Protein AF-A0A2D6Q8D4-F1 (afdb_monomer_lite)

pLDDT: mean 74.56, std 14.46, range [38.97, 95.12]

Radius of gyration: 30.78 Å; chains: 1; bounding box: 85×36×73 Å

Secondary structure (DSSP, 8-state):
----HHHHHHHHHHHHHHHHHHHH--HHHHHHHHHHHHHHHHHHHHT---------HHHHHHHHHHHHHT-HHHHHHHHHHHHHHHHHHHHHHHHS--SS-SS-TTTHHHHHHHHHHHHHHHHHHHHHHHHHHHHHHHHHHHHHHHHHHHHHHHHHHHHHHHHHHHHH--

Foldseek 3Di:
DDPDPVPVVVVVVVVVLVCVLPPDDDPVSVVVSVVVVVVVVVVVVVVDPPPVPPQDPVNVVLVVCCVQCPDPVNVVVVVVVVVVVVCCQVVCVVPPDDDDRPQPPVRPVVVVVVVVVVVVVVVSVVVVVVVVVVVVVVVVVVVVVVVVVVVVVVVVVVVVVVVVVVVVVD

Sequence (170 aa):
MKKRGFSKTSKYLQKLSKKIVNTHLDEGGKKVGKATEEIFTTLSRNINPKKKNRTTIGQSTADWLTRWAGSWIFIIGFLIFLVLWMILNTYYWANYLAEEPFDPFPFILLNLVLSCLAAIQAPIILMSQNRSTHRDRIRAEYDYKVNRRAEKEIREIKKQLDRIEKRFIK

Structure (mmCIF, N/CA/C/O backbone):
data_AF-A0A2D6Q8D4-F1
#
_entry.id   AF-A0A2D6Q8D4-F1
#
loop_
_atom_site.group_PDB
_atom_site.id
_atom_site.type_symbol
_atom_site.label_atom_id
_atom_site.label_alt_id
_atom_site.label_comp_id
_atom_site.label_asym_id
_atom_site.label_entity_id
_atom_site.label_seq_id
_atom_site.pdbx_PDB_ins_code
_atom_site.Cartn_x
_atom_site.Cartn_y
_atom_sit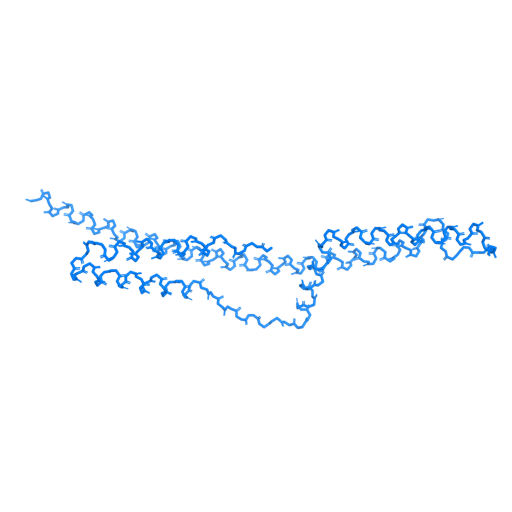e.Cartn_z
_atom_site.occupancy
_atom_site.B_iso_or_equiv
_atom_site.auth_seq_id
_atom_site.auth_comp_id
_atom_site.auth_asym_id
_atom_site.auth_atom_id
_atom_site.pdbx_PDB_model_num
ATOM 1 N N . MET A 1 1 ? -6.593 6.348 -3.118 1.00 39.34 1 MET A N 1
ATOM 2 C CA . MET A 1 1 ? -7.157 7.605 -2.557 1.00 39.34 1 MET A CA 1
ATOM 3 C C . MET A 1 1 ? -8.683 7.585 -2.662 1.00 39.34 1 MET A C 1
ATOM 5 O O . MET A 1 1 ? -9.198 7.818 -3.741 1.00 39.34 1 MET A O 1
ATOM 9 N N . LYS A 1 2 ? -9.434 7.293 -1.588 1.00 38.97 2 LYS A N 1
ATOM 10 C CA . LYS A 1 2 ? -10.913 7.390 -1.605 1.00 38.97 2 LYS A CA 1
ATOM 11 C C . LYS A 1 2 ? -11.447 7.733 -0.202 1.00 38.97 2 LYS A C 1
ATOM 13 O O . LYS A 1 2 ? -11.898 6.873 0.536 1.00 38.97 2 LYS A O 1
ATOM 18 N N . LYS A 1 3 ? -11.337 9.009 0.194 1.00 43.94 3 LYS A N 1
ATOM 19 C CA . LYS A 1 3 ? -11.910 9.579 1.440 1.00 43.94 3 LYS A CA 1
ATOM 20 C C . LYS A 1 3 ? -12.926 10.696 1.133 1.00 43.94 3 LYS A C 1
ATOM 22 O O . LYS A 1 3 ? -12.876 11.761 1.733 1.00 43.94 3 LYS A O 1
ATOM 27 N N . ARG A 1 4 ? -13.812 10.505 0.147 1.00 46.41 4 ARG A N 1
ATOM 28 C CA . ARG A 1 4 ? -14.802 11.536 -0.246 1.00 46.41 4 ARG A CA 1
ATOM 29 C C . ARG A 1 4 ? -16.271 11.168 0.029 1.00 46.41 4 ARG A C 1
ATOM 31 O O . ARG A 1 4 ? -17.114 12.050 -0.055 1.00 46.41 4 ARG A O 1
ATOM 38 N N . GLY A 1 5 ? -16.577 9.926 0.423 1.00 42.34 5 GLY A N 1
ATOM 39 C CA . GLY A 1 5 ? -17.961 9.456 0.622 1.00 42.34 5 GLY A CA 1
ATOM 40 C C . GLY A 1 5 ? -18.636 9.962 1.903 1.00 42.34 5 GLY A C 1
ATOM 41 O O . GLY A 1 5 ? -19.715 10.533 1.842 1.00 42.34 5 GLY A O 1
ATOM 42 N N . PHE A 1 6 ? -17.972 9.855 3.059 1.00 43.75 6 PHE A N 1
ATOM 43 C CA . PHE A 1 6 ? -18.580 10.211 4.354 1.00 43.75 6 PHE A CA 1
ATOM 44 C C . PHE A 1 6 ? -18.752 11.724 4.595 1.00 43.75 6 PHE A C 1
ATOM 46 O O . PHE A 1 6 ? -19.545 12.124 5.441 1.00 43.75 6 PHE A O 1
ATOM 53 N N . SER A 1 7 ? -18.051 12.586 3.846 1.00 55.81 7 SER A N 1
ATOM 54 C CA . SER A 1 7 ? -18.110 14.045 4.045 1.00 55.81 7 SER A CA 1
ATOM 55 C C . SER A 1 7 ? -19.430 14.661 3.572 1.00 55.81 7 SER A C 1
ATOM 57 O O . SER A 1 7 ? -19.972 15.537 4.244 1.00 55.81 7 SER A O 1
ATOM 59 N N . LYS A 1 8 ? -19.970 14.206 2.431 1.00 55.31 8 LYS A N 1
ATOM 60 C CA . LYS A 1 8 ? -21.237 14.733 1.900 1.00 55.31 8 LYS A CA 1
ATOM 61 C C . LYS A 1 8 ? -22.429 14.242 2.718 1.00 55.31 8 LYS A C 1
ATOM 63 O O . LYS A 1 8 ? -23.270 15.056 3.086 1.00 55.31 8 LYS A O 1
ATOM 68 N N . THR A 1 9 ? -22.455 12.956 3.067 1.00 57.97 9 THR A N 1
ATOM 69 C CA . THR A 1 9 ? -23.529 12.361 3.876 1.00 57.97 9 THR A CA 1
ATOM 70 C C . THR A 1 9 ? -23.568 12.965 5.278 1.00 57.97 9 THR A C 1
ATOM 72 O O . THR A 1 9 ? -24.635 13.351 5.735 1.00 57.97 9 THR A O 1
ATOM 75 N N . SER A 1 10 ? -22.409 13.172 5.920 1.00 57.84 10 SER A N 1
ATOM 76 C CA . SER A 1 10 ? -22.310 13.866 7.215 1.00 57.84 10 SER A CA 1
ATOM 77 C C . SER A 1 10 ? -22.896 15.284 7.169 1.00 57.84 10 SER A C 1
ATOM 79 O O . SER A 1 10 ? -23.682 15.657 8.036 1.00 57.84 10 SER A O 1
ATOM 81 N N . LYS A 1 11 ? -22.591 16.060 6.118 1.00 64.25 11 LYS A N 1
ATOM 82 C CA . LYS A 1 11 ? -23.157 17.406 5.924 1.00 64.25 11 LYS A CA 1
ATOM 83 C C . LYS A 1 11 ? -24.664 17.383 5.664 1.00 64.25 11 LYS A C 1
ATOM 85 O O . LYS A 1 11 ? -25.366 18.295 6.093 1.00 64.25 11 LYS A O 1
ATOM 90 N N . TYR A 1 12 ? -25.160 16.364 4.963 1.00 67.75 12 TYR A N 1
ATOM 91 C CA . TYR A 1 12 ? -26.587 16.207 4.684 1.00 67.75 12 TYR A CA 1
ATOM 92 C C . TYR A 1 12 ? -27.367 15.848 5.952 1.00 67.75 12 TYR A C 1
ATOM 94 O O . TYR A 1 12 ? -28.381 16.475 6.240 1.00 67.75 12 TYR A O 1
ATOM 102 N N . LEU A 1 13 ? -26.833 14.926 6.759 1.00 60.34 13 LEU A N 1
ATOM 103 C CA . LEU A 1 13 ? -27.385 14.567 8.066 1.00 60.34 13 LEU A CA 1
ATOM 104 C C . LEU A 1 13 ? -27.350 15.750 9.045 1.00 60.34 13 LEU A C 1
ATOM 106 O O . LEU A 1 13 ? -28.321 15.962 9.762 1.00 60.34 13 LEU A O 1
ATOM 110 N N . GLN A 1 14 ? -26.301 16.581 9.016 1.00 63.34 14 GLN A N 1
ATOM 111 C CA . GLN A 1 14 ? -26.271 17.840 9.773 1.00 63.34 14 GLN A CA 1
ATOM 112 C C . GLN A 1 14 ? -27.353 18.820 9.310 1.00 63.34 14 GLN A C 1
ATOM 114 O O . GLN A 1 14 ? -28.047 19.400 10.139 1.00 63.34 14 GLN A O 1
ATOM 119 N N . LYS A 1 15 ? -27.532 19.001 7.994 1.00 74.31 15 LYS A N 1
ATOM 120 C CA . LYS A 1 15 ? -28.592 19.869 7.453 1.00 74.31 15 LYS A CA 1
ATOM 121 C C . LYS A 1 15 ? -29.985 19.369 7.830 1.00 74.31 15 LYS A C 1
ATOM 123 O O . LYS A 1 15 ? -30.838 20.184 8.166 1.00 74.31 15 LYS A O 1
ATOM 128 N N . LEU A 1 16 ? -30.202 18.056 7.777 1.00 67.75 16 LEU A N 1
ATOM 129 C CA . LEU A 1 16 ? -31.483 17.435 8.096 1.00 67.75 16 LEU A CA 1
ATOM 130 C C . LEU A 1 16 ? -31.780 17.518 9.598 1.00 67.75 16 LEU A C 1
ATOM 132 O O . LEU A 1 16 ? -32.860 17.962 9.964 1.00 67.75 16 LEU A O 1
ATOM 136 N N . SER A 1 17 ? -30.798 17.207 10.450 1.00 62.81 17 SER A N 1
ATOM 137 C CA . SER A 1 17 ? -30.885 17.396 11.905 1.00 62.81 17 SER A CA 1
ATOM 138 C C . SER A 1 17 ? -31.226 18.846 12.254 1.00 62.81 17 SER A C 1
ATOM 140 O O . SER A 1 17 ? -32.224 19.107 12.917 1.00 62.81 17 SER A O 1
ATOM 142 N N . LYS A 1 18 ? -30.478 19.811 11.705 1.00 65.12 18 LYS A N 1
ATOM 143 C CA . LYS A 1 18 ? -30.693 21.240 11.964 1.00 65.12 18 LYS A CA 1
ATOM 144 C C . LYS A 1 18 ? -32.068 21.727 11.498 1.00 65.12 18 LYS A C 1
ATOM 146 O O . LYS A 1 18 ? -32.652 22.602 12.129 1.00 65.12 18 LYS A O 1
ATOM 151 N N . LYS A 1 19 ? -32.592 21.157 10.407 1.00 68.31 19 LYS A N 1
ATOM 152 C CA . LYS A 1 19 ? -33.943 21.447 9.914 1.00 68.31 19 LYS A CA 1
ATOM 153 C C . LYS A 1 19 ? -35.005 20.856 10.847 1.00 68.31 19 LYS A C 1
ATOM 155 O O . LYS A 1 19 ? -35.893 21.580 11.263 1.00 68.31 19 LYS A O 1
ATOM 160 N N . ILE A 1 20 ? -34.868 19.595 11.254 1.00 64.38 20 ILE A N 1
ATOM 161 C CA . ILE A 1 20 ? -35.816 18.917 12.155 1.00 64.38 20 ILE A CA 1
ATOM 162 C C . ILE A 1 20 ? -35.847 19.581 13.542 1.00 64.38 20 ILE A C 1
ATOM 164 O O . ILE A 1 20 ? -36.927 19.844 14.068 1.00 64.38 20 ILE A O 1
ATOM 168 N N . VAL A 1 21 ? -34.680 19.929 14.097 1.00 63.66 21 VAL A N 1
ATOM 169 C CA . VAL A 1 21 ? -34.550 20.617 15.395 1.00 63.66 21 VAL A CA 1
ATOM 170 C C . VAL A 1 21 ? -35.229 21.988 15.389 1.00 63.66 21 VAL A C 1
ATOM 172 O O . VAL A 1 21 ? -35.820 22.385 16.391 1.00 63.66 21 VAL A O 1
ATOM 175 N N . ASN A 1 22 ? -35.176 22.703 14.265 1.00 60.91 22 ASN A N 1
ATOM 176 C CA . ASN A 1 22 ? -35.745 24.043 14.162 1.00 60.91 22 ASN A CA 1
ATOM 177 C C . ASN A 1 22 ? -37.228 24.064 13.770 1.00 60.91 22 ASN A C 1
ATOM 179 O O . ASN A 1 22 ? -37.861 25.097 13.969 1.00 60.91 22 ASN A O 1
ATOM 183 N N . THR A 1 23 ? -37.783 22.986 13.204 1.00 61.22 23 THR A N 1
ATOM 184 C CA . THR A 1 23 ? -39.137 23.027 12.628 1.00 61.22 23 THR A CA 1
ATOM 185 C C . THR A 1 23 ? -40.249 22.611 13.600 1.00 61.22 23 THR A C 1
ATOM 187 O O . THR A 1 23 ? -41.324 23.176 13.470 1.00 61.22 23 THR A O 1
ATOM 190 N N . HIS A 1 24 ? -40.043 21.733 14.599 1.00 55.72 24 HIS A N 1
ATOM 191 C CA . HIS A 1 24 ? -41.174 21.267 15.442 1.00 55.72 24 HIS A CA 1
ATOM 192 C C . HIS A 1 24 ? -40.867 20.840 16.891 1.00 55.72 24 HIS A C 1
ATOM 194 O O . HIS A 1 24 ? -41.610 20.049 17.465 1.00 55.72 24 HIS A O 1
ATOM 200 N N . LEU A 1 25 ? -39.811 21.346 17.527 1.00 57.56 25 LEU A N 1
ATOM 201 C CA . LEU A 1 25 ? -39.482 20.926 18.893 1.00 57.56 25 LEU A CA 1
ATOM 202 C C . LEU A 1 25 ? -39.742 22.032 19.927 1.00 57.56 25 LEU A C 1
ATOM 204 O O . LEU A 1 25 ? -39.128 23.101 19.870 1.00 57.56 25 LEU A O 1
ATOM 208 N N . ASP A 1 26 ? -40.628 21.726 20.885 1.00 65.00 26 ASP A N 1
ATOM 209 C CA . ASP A 1 26 ? -40.771 22.412 22.179 1.00 65.00 26 ASP A CA 1
ATOM 210 C C . ASP A 1 26 ? -39.403 22.521 22.897 1.00 65.00 26 ASP A C 1
ATOM 212 O O . ASP A 1 26 ? -38.441 21.833 22.525 1.00 65.00 26 ASP A O 1
ATOM 216 N N . GLU A 1 27 ? -39.267 23.381 23.911 1.00 61.12 27 GLU A N 1
ATOM 217 C CA . GLU A 1 27 ? -37.999 23.630 24.619 1.00 61.12 27 GLU A CA 1
ATOM 218 C C . GLU A 1 27 ? -37.285 22.338 25.062 1.00 61.12 27 GLU A C 1
ATOM 220 O O . GLU A 1 27 ? -36.051 22.252 24.998 1.00 61.12 27 GLU A O 1
ATOM 225 N N . GLY A 1 28 ? -38.049 21.298 25.423 1.00 57.69 28 GLY A N 1
ATOM 226 C CA . GLY A 1 28 ? -37.530 19.961 25.718 1.00 57.69 28 GLY A CA 1
ATOM 227 C C . GLY A 1 28 ? -36.834 19.287 24.527 1.00 57.69 28 GLY A C 1
ATOM 228 O O . GLY A 1 28 ? -35.730 18.757 24.668 1.00 57.69 28 GLY A O 1
ATOM 229 N N . GLY A 1 29 ? -37.406 19.360 23.324 1.00 58.34 29 GLY A N 1
ATOM 230 C CA . GLY A 1 29 ? -36.816 18.764 22.123 1.00 58.34 29 GLY A CA 1
ATOM 231 C C . GLY A 1 29 ? -35.596 19.533 21.597 1.00 58.34 29 GLY A C 1
ATOM 232 O O . GLY A 1 29 ? -34.670 18.918 21.064 1.00 58.34 29 GLY A O 1
ATOM 233 N N . LYS A 1 30 ? -35.502 20.850 21.839 1.00 62.00 30 LYS A N 1
ATOM 234 C CA . LYS A 1 30 ? -34.275 21.624 21.551 1.00 62.00 30 LYS A CA 1
ATOM 235 C C . LYS A 1 30 ? -33.099 21.192 22.435 1.00 62.00 30 LYS A C 1
ATOM 237 O O . LYS A 1 30 ? -31.966 21.133 21.953 1.00 62.00 30 LYS A O 1
ATOM 242 N N . LYS A 1 31 ? -33.350 20.847 23.706 1.00 65.00 31 LYS A N 1
ATOM 243 C CA . LYS A 1 31 ? -32.326 20.282 24.608 1.00 65.00 31 LYS A CA 1
ATOM 244 C C . LYS A 1 31 ? -31.863 18.899 24.144 1.00 65.00 31 LYS A C 1
ATOM 246 O O . LYS A 1 31 ? -30.659 18.654 24.101 1.00 65.00 31 LYS A O 1
ATOM 251 N N . VAL A 1 32 ? -32.787 18.036 23.717 1.00 65.56 32 VAL A N 1
ATOM 252 C CA . VAL A 1 32 ? -32.460 16.706 23.162 1.00 65.56 32 VAL A CA 1
ATOM 253 C C . VAL A 1 32 ? -31.673 16.820 21.848 1.00 65.56 32 VAL A C 1
ATOM 255 O O . VAL A 1 32 ? -30.695 16.098 21.648 1.00 65.56 32 VAL A O 1
ATOM 258 N N . GLY A 1 33 ? -32.023 17.772 20.979 1.00 68.94 33 GLY A N 1
ATOM 259 C CA . GLY A 1 33 ? -31.272 18.068 19.753 1.00 68.94 33 GLY A CA 1
ATOM 260 C C . GLY A 1 33 ? -29.822 18.481 20.027 1.00 68.94 33 GLY A C 1
ATOM 261 O O . GLY A 1 33 ? -28.900 17.954 19.409 1.00 68.94 33 GLY A O 1
ATOM 262 N N . LYS A 1 34 ? -29.597 19.355 21.017 1.00 70.75 34 LYS A N 1
ATOM 263 C CA . LYS A 1 34 ? -28.236 19.740 21.430 1.00 70.75 34 LYS A CA 1
ATOM 264 C C . LYS A 1 34 ? -27.457 18.573 22.041 1.00 70.75 34 LYS A C 1
ATOM 266 O O . LYS A 1 34 ? -26.310 18.359 21.664 1.00 70.75 34 LYS A O 1
ATOM 271 N N . ALA A 1 35 ? -28.084 17.790 22.921 1.00 72.38 35 ALA A N 1
ATOM 272 C CA . ALA A 1 35 ? -27.440 16.632 23.542 1.00 72.38 35 ALA A CA 1
ATOM 273 C C . ALA A 1 35 ? -27.032 15.574 22.500 1.00 72.38 35 ALA A C 1
ATOM 275 O O . ALA A 1 35 ? -25.941 15.014 22.564 1.00 72.38 35 ALA A O 1
ATOM 276 N N . THR A 1 36 ? -27.874 15.327 21.493 1.00 67.94 36 THR A N 1
ATOM 277 C CA . THR A 1 36 ? -27.568 14.374 20.412 1.00 67.94 36 THR A CA 1
ATOM 278 C C . THR A 1 36 ? -26.466 14.879 19.475 1.00 67.94 36 THR A C 1
ATOM 280 O O . THR A 1 36 ? -25.609 14.092 19.066 1.00 67.94 36 THR A O 1
ATOM 283 N N . GLU A 1 37 ? -26.419 16.180 19.181 1.00 72.06 37 GLU A N 1
ATOM 284 C CA . GLU A 1 37 ? -25.338 16.795 18.398 1.00 72.06 37 GLU A CA 1
ATOM 285 C C . GLU A 1 37 ? -23.988 16.745 19.142 1.00 72.06 37 GLU A C 1
ATOM 287 O O . GLU A 1 37 ? -22.946 16.437 18.549 1.00 72.06 37 GLU A O 1
ATOM 292 N N . GLU A 1 38 ? -24.005 16.961 20.457 1.00 73.31 38 GLU A N 1
ATOM 293 C CA . GLU A 1 38 ? -22.832 16.885 21.333 1.00 73.31 38 GLU A CA 1
ATOM 294 C C . GLU A 1 38 ? -22.309 15.445 21.477 1.00 73.31 38 GLU A C 1
ATOM 296 O O . GLU A 1 38 ? -21.104 15.195 21.357 1.00 73.31 38 GLU A O 1
ATOM 301 N N . ILE A 1 39 ? -23.206 14.464 21.611 1.00 72.25 39 ILE A N 1
ATOM 302 C CA . ILE A 1 39 ? -22.850 13.038 21.591 1.00 72.25 39 ILE A CA 1
ATOM 303 C C . ILE A 1 39 ? -22.233 12.664 20.236 1.00 72.25 39 ILE A C 1
ATOM 305 O O . ILE A 1 39 ? -21.168 12.047 20.192 1.00 72.25 39 ILE A O 1
ATOM 309 N N . PHE A 1 40 ? -22.833 13.079 19.116 1.00 69.06 40 PHE A N 1
ATOM 310 C CA . PHE A 1 40 ? -22.336 12.736 17.779 1.00 69.06 40 PHE A CA 1
ATOM 311 C C . PHE A 1 40 ? -20.962 13.354 17.473 1.00 69.06 40 PHE A C 1
ATOM 313 O O . PHE A 1 40 ? -20.093 12.705 16.875 1.00 69.06 40 PHE A O 1
ATOM 320 N N . THR A 1 41 ? -20.739 14.600 17.896 1.00 68.75 41 THR A N 1
ATOM 321 C CA . THR A 1 41 ? -19.446 15.284 17.742 1.00 68.75 41 THR A CA 1
ATOM 322 C C . THR A 1 41 ? -18.373 14.682 18.647 1.00 68.75 41 THR A C 1
ATOM 324 O O . THR A 1 41 ? -17.240 14.483 18.196 1.00 68.75 41 THR A O 1
ATOM 327 N N . THR A 1 42 ? -18.724 14.307 19.877 1.00 64.06 42 THR A N 1
ATOM 328 C CA . THR A 1 42 ? -17.811 13.643 20.820 1.00 64.06 42 THR A CA 1
ATOM 329 C C . THR A 1 42 ? -17.432 12.242 20.343 1.00 64.06 42 THR A C 1
ATOM 331 O O . THR A 1 42 ? -16.249 11.894 20.344 1.00 64.06 42 THR A O 1
ATOM 334 N N . LEU A 1 43 ? -18.392 11.470 19.826 1.00 63.59 43 LEU A N 1
ATOM 335 C CA . LEU A 1 43 ? -18.137 10.171 19.202 1.00 63.59 43 LEU A CA 1
ATOM 336 C C . LEU A 1 43 ? -17.256 10.324 17.958 1.00 63.59 43 LEU A C 1
ATOM 338 O O . LEU A 1 43 ? -16.205 9.693 17.876 1.00 63.59 43 LEU A O 1
ATOM 342 N N . SER A 1 44 ? -17.589 11.230 17.034 1.00 62.97 44 SER A N 1
ATOM 343 C CA . SER A 1 44 ? -16.759 11.484 15.842 1.00 62.97 44 SER A CA 1
ATOM 344 C C . SER A 1 44 ? -15.320 11.889 16.187 1.00 62.97 44 SER A C 1
ATOM 346 O O . SER A 1 44 ? -14.388 11.551 15.451 1.00 62.97 44 SER A O 1
ATOM 348 N N . ARG A 1 45 ? -15.117 12.592 17.308 1.00 61.19 45 ARG A N 1
ATOM 349 C CA . ARG A 1 45 ? -13.789 12.978 17.801 1.00 61.19 45 ARG A CA 1
ATOM 350 C C . ARG A 1 45 ? -13.031 11.791 18.414 1.00 61.19 45 ARG A C 1
ATOM 352 O O . ARG A 1 45 ? -11.827 11.691 18.188 1.00 61.19 45 ARG A O 1
ATOM 359 N N . ASN A 1 46 ? -13.712 10.884 19.120 1.00 57.72 46 ASN A N 1
ATOM 360 C CA . ASN A 1 46 ? -13.098 9.733 19.802 1.00 57.72 46 ASN A CA 1
ATOM 361 C C . ASN A 1 46 ? -12.858 8.504 18.903 1.00 57.72 46 ASN A C 1
ATOM 363 O O . ASN A 1 46 ? -11.991 7.688 19.207 1.00 57.72 46 ASN A O 1
ATOM 367 N N . ILE A 1 47 ? -13.563 8.370 17.772 1.00 58.81 47 ILE A N 1
ATOM 368 C CA . ILE A 1 47 ? -13.377 7.244 16.825 1.00 58.81 47 ILE A CA 1
ATOM 369 C C . ILE A 1 47 ? -12.118 7.422 15.956 1.00 58.81 47 ILE A C 1
ATOM 371 O O . ILE A 1 47 ? -11.774 6.558 15.153 1.00 58.81 47 ILE A O 1
ATOM 375 N N . ASN A 1 48 ? -11.395 8.537 16.090 1.00 50.53 48 ASN A N 1
ATOM 376 C CA . ASN A 1 48 ? -10.154 8.747 15.360 1.00 50.53 48 ASN A CA 1
ATOM 377 C C . ASN A 1 48 ? -8.962 8.489 16.288 1.00 50.53 48 ASN A C 1
ATOM 379 O O . ASN A 1 48 ? -8.442 9.442 16.877 1.00 50.53 48 ASN A O 1
ATOM 383 N N . PRO A 1 49 ? -8.492 7.232 16.431 1.00 52.06 49 PRO A N 1
ATOM 384 C CA . PRO A 1 49 ? -7.242 6.970 17.113 1.00 52.06 49 PRO A CA 1
ATOM 385 C C . PRO A 1 49 ? -6.134 7.610 16.276 1.00 52.06 49 PRO A C 1
ATOM 387 O O . PRO A 1 49 ? -5.586 7.012 15.349 1.00 52.06 49 PRO A O 1
ATOM 390 N N . LYS A 1 50 ? -5.783 8.859 16.597 1.00 47.44 50 LYS A N 1
ATOM 391 C CA . LYS A 1 50 ? -4.535 9.478 16.154 1.00 47.44 50 LYS A CA 1
ATOM 392 C C . LYS A 1 50 ? -3.397 8.786 16.898 1.00 47.44 50 LYS A C 1
ATOM 394 O O . LYS A 1 50 ? -2.754 9.365 17.768 1.00 47.44 50 LYS A O 1
ATOM 399 N N . LYS A 1 51 ? -3.120 7.534 16.533 1.00 50.84 51 LYS A N 1
ATOM 400 C CA . LYS A 1 51 ? -1.851 6.898 16.859 1.00 50.84 51 LYS A CA 1
ATOM 401 C C . LYS A 1 51 ? -0.826 7.543 15.933 1.00 50.84 51 LYS A C 1
ATOM 403 O O . LYS A 1 51 ? -0.702 7.190 14.761 1.00 50.84 51 LYS A O 1
ATOM 408 N N . LYS A 1 52 ? -0.182 8.596 16.438 1.00 47.41 52 LYS A N 1
ATOM 409 C CA . LYS A 1 52 ? 0.935 9.286 15.790 1.00 47.41 52 LYS A CA 1
ATOM 410 C C . LYS A 1 52 ? 2.123 8.321 15.812 1.00 47.41 52 LYS A C 1
ATOM 412 O O . LYS A 1 52 ? 3.029 8.460 16.624 1.00 47.41 52 LYS A O 1
ATOM 417 N N . ASN A 1 53 ? 2.075 7.291 14.968 1.00 53.09 53 ASN A N 1
ATOM 418 C CA . ASN A 1 53 ? 3.223 6.431 14.738 1.00 53.09 53 ASN A CA 1
ATOM 419 C C . ASN A 1 53 ? 4.284 7.326 14.103 1.00 53.09 53 ASN A C 1
ATOM 421 O O . ASN A 1 53 ? 4.086 7.831 12.997 1.00 53.09 53 ASN A O 1
ATOM 425 N N . ARG A 1 54 ? 5.361 7.586 14.845 1.00 50.53 54 ARG A N 1
ATOM 426 C CA . ARG A 1 54 ? 6.553 8.239 14.314 1.00 50.53 54 ARG A CA 1
ATOM 427 C C . ARG A 1 54 ? 7.058 7.343 13.187 1.00 50.53 54 ARG A C 1
ATOM 429 O O . ARG A 1 54 ? 7.529 6.243 13.444 1.00 50.53 54 ARG A O 1
ATOM 436 N N . THR A 1 55 ? 6.846 7.761 11.947 1.00 56.19 55 THR A N 1
ATOM 437 C CA . THR A 1 55 ? 7.371 7.066 10.777 1.00 56.19 55 THR A CA 1
ATOM 438 C C . THR A 1 55 ? 8.871 7.297 10.759 1.00 56.19 55 THR A C 1
ATOM 440 O O . THR A 1 55 ? 9.315 8.436 10.607 1.00 56.19 55 THR A O 1
ATOM 443 N N . THR A 1 56 ? 9.648 6.239 10.963 1.00 66.38 56 THR A N 1
ATOM 444 C CA . THR A 1 56 ? 11.102 6.283 10.777 1.00 66.38 56 THR A CA 1
ATOM 445 C C . THR A 1 56 ? 11.399 6.707 9.336 1.00 66.38 56 THR A C 1
ATOM 447 O O . THR A 1 56 ? 10.640 6.349 8.437 1.00 66.38 56 THR A O 1
ATOM 450 N N . ILE A 1 57 ? 12.484 7.453 9.095 1.00 63.28 57 ILE A N 1
ATOM 451 C CA . ILE A 1 57 ? 12.833 7.995 7.765 1.00 63.28 57 ILE A CA 1
ATOM 452 C C . ILE A 1 57 ? 12.767 6.903 6.683 1.00 63.28 57 ILE A C 1
ATOM 454 O O . ILE A 1 57 ? 12.109 7.103 5.667 1.00 63.28 57 ILE A O 1
ATOM 458 N N . GLY A 1 58 ? 13.292 5.701 6.958 1.00 64.81 58 GLY A N 1
ATOM 459 C CA . GLY A 1 58 ? 13.213 4.562 6.032 1.00 64.81 58 GLY A CA 1
ATOM 460 C C . GLY A 1 58 ? 11.789 4.088 5.696 1.00 64.81 58 GLY A C 1
ATOM 461 O O . GLY A 1 58 ? 11.524 3.668 4.573 1.00 64.81 58 GLY A O 1
ATOM 462 N N . GLN A 1 59 ? 10.834 4.213 6.623 1.00 63.72 59 GLN A N 1
ATOM 463 C CA . GLN A 1 59 ? 9.427 3.859 6.381 1.00 63.72 59 GLN A CA 1
ATOM 464 C C . GLN A 1 59 ? 8.725 4.882 5.481 1.00 63.72 59 GLN A C 1
ATOM 466 O O . GLN A 1 59 ? 7.836 4.518 4.712 1.00 63.72 59 GLN A O 1
ATOM 471 N N . SER A 1 60 ? 9.120 6.154 5.569 1.00 68.12 60 SER A N 1
ATOM 472 C CA . SER A 1 60 ? 8.590 7.219 4.714 1.00 68.12 60 SER A CA 1
ATOM 473 C C . SER A 1 60 ? 9.087 7.081 3.274 1.00 68.12 60 SER A C 1
ATOM 475 O O . SER A 1 60 ? 8.298 7.251 2.343 1.00 68.12 60 SER A O 1
ATOM 477 N N . THR A 1 61 ? 10.360 6.719 3.081 1.00 70.06 61 THR A N 1
ATOM 478 C CA . THR A 1 61 ? 10.942 6.507 1.747 1.00 70.06 61 THR A CA 1
ATOM 479 C C . THR A 1 61 ? 10.327 5.293 1.053 1.00 70.06 61 THR A C 1
ATOM 481 O O . THR A 1 61 ? 9.954 5.385 -0.114 1.00 70.06 61 THR A O 1
ATOM 484 N N . ALA A 1 62 ? 10.125 4.185 1.776 1.00 71.44 62 ALA A N 1
ATOM 485 C CA . ALA A 1 62 ? 9.470 2.990 1.238 1.00 71.44 62 ALA A CA 1
ATOM 486 C C . ALA A 1 62 ? 8.004 3.249 0.838 1.00 71.44 62 ALA A C 1
ATOM 488 O O . ALA A 1 62 ? 7.562 2.810 -0.226 1.00 71.44 62 ALA A O 1
ATOM 489 N N . ASP A 1 63 ? 7.254 4.008 1.648 1.00 70.50 63 ASP A N 1
ATOM 490 C CA . ASP A 1 63 ? 5.874 4.399 1.327 1.00 70.50 63 ASP A CA 1
ATOM 491 C C . ASP A 1 63 ? 5.805 5.297 0.081 1.00 70.50 63 ASP A C 1
ATOM 493 O O . ASP A 1 63 ? 4.861 5.187 -0.707 1.00 70.50 63 ASP A O 1
ATOM 497 N N . TRP A 1 64 ? 6.770 6.207 -0.091 1.00 72.38 64 TRP A N 1
ATOM 498 C CA . TRP A 1 64 ? 6.852 7.070 -1.271 1.00 72.38 64 TRP A CA 1
ATOM 499 C C . TRP A 1 64 ? 7.217 6.264 -2.519 1.00 72.38 64 TRP A C 1
ATOM 501 O O . TRP A 1 64 ? 6.500 6.346 -3.517 1.00 72.38 64 TRP A O 1
ATOM 511 N N . LEU A 1 65 ? 8.242 5.414 -2.424 1.00 73.25 65 LEU A N 1
ATOM 512 C CA . LEU A 1 65 ? 8.699 4.559 -3.516 1.00 73.25 65 LEU A CA 1
ATOM 513 C C . LEU A 1 65 ? 7.603 3.590 -3.974 1.00 73.25 65 LEU A C 1
ATOM 515 O O . LEU A 1 65 ? 7.349 3.482 -5.166 1.00 73.25 65 LEU A O 1
ATOM 519 N N . THR A 1 66 ? 6.876 2.966 -3.043 1.00 76.00 66 THR A N 1
ATOM 520 C CA . THR A 1 66 ? 5.755 2.065 -3.374 1.00 76.00 66 THR A CA 1
ATOM 521 C C . THR A 1 66 ? 4.636 2.802 -4.117 1.00 76.00 66 THR A C 1
ATOM 523 O O . THR A 1 66 ? 4.024 2.261 -5.036 1.00 76.00 66 THR A O 1
ATOM 526 N N . ARG A 1 67 ? 4.347 4.054 -3.738 1.00 75.31 67 ARG A N 1
ATOM 527 C CA . ARG A 1 67 ? 3.314 4.866 -4.404 1.00 75.31 67 ARG A CA 1
ATOM 528 C C . ARG A 1 67 ? 3.739 5.325 -5.793 1.00 75.31 67 ARG A C 1
ATOM 530 O O . ARG A 1 67 ? 2.883 5.413 -6.667 1.00 75.31 67 ARG A O 1
ATOM 537 N N . TRP A 1 68 ? 5.021 5.630 -5.973 1.00 77.00 68 TRP A N 1
ATOM 538 C CA . TRP A 1 68 ? 5.589 6.022 -7.261 1.00 77.00 68 TRP A CA 1
ATOM 539 C C . TRP A 1 68 ? 5.688 4.830 -8.220 1.00 77.00 68 TRP A C 1
ATOM 541 O O . TRP A 1 68 ? 5.162 4.897 -9.329 1.00 77.00 68 TRP A O 1
ATOM 551 N N . ALA A 1 69 ? 6.261 3.715 -7.761 1.00 74.25 69 ALA A N 1
ATOM 552 C CA . ALA A 1 69 ? 6.430 2.492 -8.545 1.00 74.25 69 ALA A CA 1
ATOM 553 C C . ALA A 1 69 ? 5.097 1.804 -8.899 1.00 74.25 69 ALA A C 1
ATOM 555 O O . ALA A 1 69 ? 5.009 1.119 -9.910 1.00 74.25 69 ALA A O 1
ATOM 556 N N . GLY A 1 70 ? 4.040 2.009 -8.104 1.00 73.75 70 GLY A N 1
ATOM 557 C CA . GLY A 1 70 ? 2.698 1.478 -8.375 1.00 73.75 70 GLY A CA 1
ATOM 558 C C . GLY A 1 70 ? 1.857 2.295 -9.367 1.00 73.75 70 GLY A C 1
ATOM 559 O O . GLY A 1 70 ? 0.670 2.010 -9.531 1.00 73.75 70 GLY A O 1
ATOM 560 N N . SER A 1 71 ? 2.411 3.345 -9.981 1.00 85.81 71 SER A N 1
ATOM 561 C CA . SER A 1 71 ? 1.691 4.181 -10.947 1.00 85.81 71 SER A CA 1
ATOM 562 C C . SER A 1 71 ? 1.711 3.572 -12.351 1.00 85.81 71 SER A C 1
ATOM 564 O O . SER A 1 71 ? 2.763 3.195 -12.859 1.00 85.81 71 SER A O 1
ATOM 566 N N . TRP A 1 72 ? 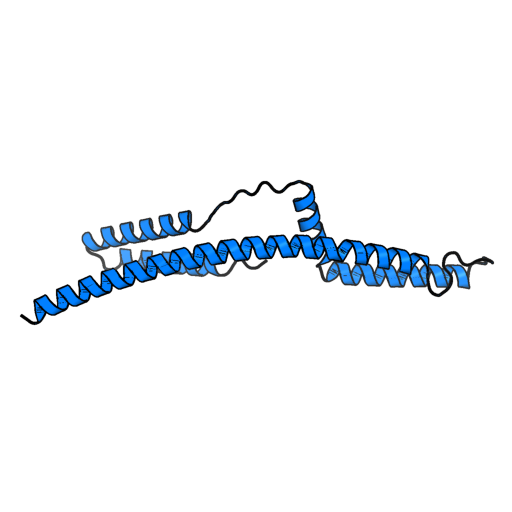0.563 3.574 -13.031 1.00 84.25 72 TRP A N 1
ATOM 567 C CA . TRP A 1 72 ? 0.447 3.132 -14.427 1.00 84.25 72 TRP A CA 1
ATOM 568 C C . TRP A 1 72 ? 1.352 3.918 -15.385 1.00 84.25 72 TRP A C 1
ATOM 570 O O . TRP A 1 72 ? 1.927 3.337 -16.298 1.00 84.25 72 TRP A O 1
ATOM 580 N N . ILE A 1 73 ? 1.540 5.222 -15.145 1.00 86.19 73 ILE A N 1
ATOM 581 C CA . ILE A 1 73 ? 2.447 6.057 -15.949 1.00 86.19 73 ILE A CA 1
ATOM 582 C C . ILE A 1 73 ? 3.907 5.605 -15.791 1.00 86.19 73 ILE A C 1
ATOM 584 O O . ILE A 1 73 ? 4.653 5.616 -16.765 1.00 86.19 73 ILE A O 1
ATOM 588 N N . PHE A 1 74 ? 4.315 5.189 -14.587 1.00 86.00 74 PHE A N 1
ATOM 589 C CA . PHE A 1 74 ? 5.686 4.745 -14.333 1.00 86.00 74 PHE A CA 1
ATOM 590 C C . PHE A 1 74 ? 5.992 3.443 -15.077 1.00 86.00 74 PHE A C 1
ATOM 592 O O . PHE A 1 74 ? 7.029 3.346 -15.723 1.00 86.00 74 PHE A O 1
ATOM 599 N N . ILE A 1 75 ? 5.063 2.481 -15.051 1.00 87.25 75 ILE A N 1
ATOM 600 C CA . ILE A 1 75 ? 5.205 1.199 -15.758 1.00 87.25 75 ILE A CA 1
ATOM 601 C C . ILE A 1 75 ? 5.366 1.430 -17.265 1.00 87.25 75 ILE A C 1
ATOM 603 O O . ILE A 1 75 ? 6.272 0.876 -17.882 1.00 87.25 75 ILE A O 1
ATOM 607 N N . ILE A 1 76 ? 4.522 2.283 -17.851 1.00 89.19 76 ILE A N 1
ATOM 608 C CA . ILE A 1 76 ? 4.578 2.594 -19.285 1.00 89.19 76 ILE A CA 1
ATOM 609 C C . ILE A 1 76 ? 5.886 3.321 -19.634 1.00 89.19 76 ILE A C 1
ATOM 611 O O . ILE A 1 76 ? 6.549 2.949 -20.597 1.00 89.19 76 ILE A O 1
ATOM 615 N N . GLY A 1 77 ? 6.297 4.314 -18.838 1.00 91.88 77 GLY A N 1
ATOM 616 C CA . GLY A 1 77 ? 7.562 5.025 -19.047 1.00 91.88 77 GLY A CA 1
ATOM 617 C C . GLY A 1 77 ? 8.785 4.110 -18.933 1.00 91.88 77 GLY A C 1
ATOM 618 O O . GLY A 1 77 ? 9.699 4.200 -19.748 1.00 91.88 77 GLY A O 1
ATOM 619 N N . PHE A 1 78 ? 8.774 3.186 -17.972 1.00 87.88 78 PHE A N 1
ATOM 620 C CA . PHE A 1 78 ? 9.830 2.190 -17.793 1.00 87.88 78 PHE A CA 1
ATOM 621 C C . PHE A 1 78 ? 9.910 1.214 -18.975 1.00 87.88 78 PHE A C 1
ATOM 623 O O . PHE A 1 78 ? 11.002 0.926 -19.455 1.00 87.88 78 PHE A O 1
ATOM 630 N N . LEU A 1 79 ? 8.768 0.760 -19.505 1.00 89.31 79 LEU A N 1
ATOM 631 C CA . LEU A 1 79 ? 8.727 -0.072 -20.713 1.00 89.31 79 LEU A CA 1
ATOM 632 C C . LEU A 1 79 ? 9.268 0.666 -21.942 1.00 89.31 79 LEU A C 1
ATOM 634 O O . LEU A 1 79 ? 10.067 0.102 -22.685 1.00 89.31 79 LEU A O 1
ATOM 638 N N . ILE A 1 80 ? 8.879 1.929 -22.139 1.00 93.50 80 ILE A N 1
ATOM 639 C CA . ILE A 1 80 ? 9.407 2.759 -23.232 1.00 93.50 80 ILE A CA 1
ATOM 640 C C . ILE A 1 80 ? 10.923 2.914 -23.095 1.00 93.50 80 ILE A C 1
ATOM 642 O O . ILE A 1 80 ? 11.638 2.778 -24.082 1.00 93.50 80 ILE A O 1
ATOM 646 N N . PHE A 1 81 ? 11.421 3.149 -21.879 1.00 90.25 81 PHE A N 1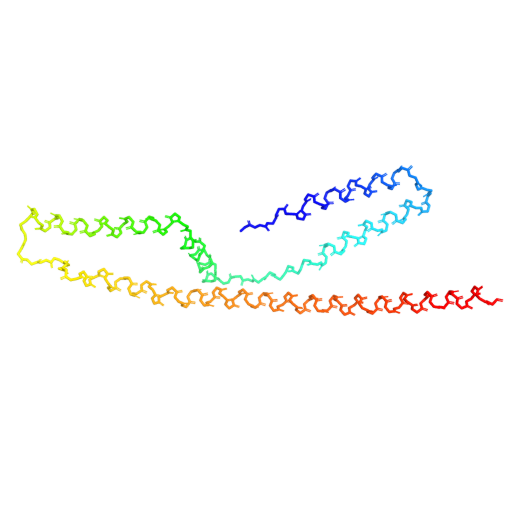
ATOM 647 C CA . PHE A 1 81 ? 12.853 3.232 -21.609 1.00 90.25 81 PHE A CA 1
ATOM 648 C C . PHE A 1 81 ? 13.588 1.930 -21.961 1.00 90.25 81 PHE A C 1
ATOM 650 O O . PHE A 1 81 ? 14.621 1.991 -22.622 1.00 90.25 81 PHE A O 1
ATOM 657 N N . LEU A 1 82 ? 13.050 0.762 -21.590 1.00 88.81 82 LEU A N 1
ATOM 658 C CA . LEU A 1 82 ? 13.640 -0.535 -21.950 1.00 88.81 82 LEU A CA 1
ATOM 659 C C . LEU A 1 82 ? 13.688 -0.745 -23.468 1.00 88.81 82 LEU A C 1
ATOM 661 O O . LEU A 1 82 ? 14.718 -1.152 -24.002 1.00 88.81 82 LEU A O 1
ATOM 665 N N . VAL A 1 83 ? 12.595 -0.437 -24.169 1.00 88.88 83 VAL A N 1
ATOM 666 C CA . VAL A 1 83 ? 12.531 -0.551 -25.634 1.00 88.88 83 VAL A CA 1
ATOM 667 C C . VAL A 1 83 ? 13.511 0.417 -26.294 1.00 88.88 83 VAL A C 1
ATOM 669 O O . VAL A 1 83 ? 14.234 0.025 -27.205 1.00 88.88 83 VAL A O 1
ATOM 672 N N . LEU A 1 84 ? 13.592 1.658 -25.809 1.00 89.62 84 LEU A N 1
ATOM 673 C CA . LEU A 1 84 ? 14.540 2.651 -26.308 1.00 89.62 84 LEU A CA 1
ATOM 674 C C . LEU A 1 84 ? 15.988 2.208 -26.074 1.00 89.62 84 LEU A C 1
ATOM 676 O O . LEU A 1 84 ? 16.812 2.342 -26.971 1.00 89.62 84 LEU A O 1
ATOM 680 N N . TRP A 1 85 ? 16.294 1.648 -24.902 1.00 84.50 85 TRP A N 1
ATOM 681 C CA . TRP A 1 85 ? 17.619 1.121 -24.575 1.00 84.50 85 TRP A CA 1
ATOM 682 C C . TRP A 1 85 ? 18.018 -0.032 -25.496 1.00 84.50 85 TRP A C 1
ATOM 684 O O . TRP A 1 85 ? 19.147 -0.073 -25.985 1.00 84.50 85 TRP A O 1
ATOM 694 N N . MET A 1 86 ? 17.080 -0.940 -25.773 1.00 83.38 86 MET A N 1
ATOM 695 C CA . MET A 1 86 ? 17.275 -2.041 -26.712 1.00 83.38 86 MET A CA 1
ATOM 696 C C . MET A 1 86 ? 17.536 -1.516 -28.129 1.00 83.38 86 MET A C 1
ATOM 698 O O . MET A 1 86 ? 18.520 -1.907 -28.749 1.00 83.38 86 MET A O 1
ATOM 702 N N . ILE A 1 87 ? 16.714 -0.574 -28.613 1.00 84.88 87 ILE A N 1
ATOM 703 C CA . ILE A 1 87 ? 16.880 0.045 -29.937 1.00 84.88 87 ILE A CA 1
ATOM 704 C C . ILE A 1 87 ? 18.216 0.779 -30.026 1.00 84.88 87 ILE A C 1
ATOM 706 O O . ILE A 1 87 ? 18.915 0.606 -31.015 1.00 84.88 87 ILE A O 1
ATOM 710 N N . LEU A 1 88 ? 18.598 1.563 -29.014 1.00 82.75 88 LEU A N 1
ATOM 711 C CA . LEU A 1 88 ? 19.881 2.266 -28.994 1.00 82.75 88 LEU A CA 1
ATOM 712 C C . LEU A 1 88 ? 21.052 1.284 -29.053 1.00 82.75 88 LEU A C 1
ATOM 714 O O . LEU A 1 88 ? 21.938 1.479 -29.874 1.00 82.75 88 LEU A O 1
ATOM 718 N N . ASN A 1 89 ? 21.038 0.208 -28.261 1.00 78.62 89 ASN A N 1
ATOM 719 C CA . ASN A 1 89 ? 22.105 -0.795 -28.303 1.00 78.62 89 ASN A CA 1
ATOM 720 C C . ASN A 1 89 ? 22.166 -1.503 -29.661 1.00 78.62 89 ASN A C 1
ATOM 722 O O . ASN A 1 89 ? 23.238 -1.572 -30.254 1.00 78.62 89 ASN A O 1
ATOM 726 N N . THR A 1 90 ? 21.035 -1.971 -30.197 1.00 75.62 90 THR A N 1
ATOM 727 C CA . THR A 1 90 ? 21.000 -2.673 -31.490 1.00 75.62 90 THR A CA 1
ATOM 728 C C . THR A 1 90 ? 21.323 -1.748 -32.668 1.00 75.62 90 THR A C 1
ATOM 730 O O . THR A 1 90 ? 22.067 -2.144 -33.557 1.00 75.62 90 THR A O 1
ATOM 733 N N . TYR A 1 91 ? 20.810 -0.514 -32.687 1.00 74.19 91 TYR A N 1
ATOM 734 C CA . TYR A 1 91 ? 21.021 0.452 -33.773 1.00 74.19 91 TYR A CA 1
ATOM 735 C C . TYR A 1 91 ? 22.437 1.035 -33.772 1.00 74.19 91 TYR A C 1
ATOM 737 O O . TYR A 1 91 ? 23.020 1.211 -34.842 1.00 74.19 91 TYR A O 1
ATOM 745 N N . TYR A 1 92 ? 22.998 1.323 -32.593 1.00 70.94 92 TYR A N 1
ATOM 746 C CA . TYR A 1 92 ? 24.379 1.794 -32.458 1.00 70.94 92 TYR A CA 1
ATOM 747 C C . TYR A 1 92 ? 25.366 0.714 -32.917 1.00 70.94 92 TYR A C 1
ATOM 749 O O . TYR A 1 92 ? 26.307 1.009 -33.647 1.00 70.94 92 TYR A O 1
ATOM 757 N N . TRP A 1 93 ? 25.093 -0.553 -32.595 1.00 65.62 93 TRP A N 1
ATOM 758 C CA . TRP A 1 93 ? 25.893 -1.682 -33.070 1.00 65.62 93 TRP A CA 1
ATOM 759 C C . TRP A 1 93 ? 25.718 -1.989 -34.557 1.00 65.62 93 TRP A C 1
ATOM 761 O O . TRP A 1 93 ? 26.703 -2.230 -35.247 1.00 65.62 93 TRP A O 1
ATOM 771 N N . ALA A 1 94 ? 24.489 -1.935 -35.071 1.00 66.12 94 ALA A N 1
ATOM 772 C CA . ALA A 1 94 ? 24.211 -2.225 -36.476 1.00 66.12 94 ALA A CA 1
ATOM 773 C C . ALA A 1 94 ? 24.778 -1.172 -37.445 1.00 66.12 94 ALA A C 1
ATOM 775 O O . ALA A 1 94 ? 25.069 -1.514 -38.587 1.00 66.12 94 ALA A O 1
ATOM 776 N N . ASN A 1 95 ? 24.930 0.091 -37.018 1.00 63.84 95 ASN A N 1
ATOM 777 C CA . ASN A 1 95 ? 25.334 1.184 -37.912 1.00 63.84 95 ASN A CA 1
ATOM 778 C C . ASN A 1 95 ? 26.740 1.749 -37.666 1.00 63.84 95 ASN A C 1
ATOM 780 O O . ASN A 1 95 ? 27.291 2.346 -38.587 1.00 63.84 95 ASN A O 1
ATOM 784 N N . TYR A 1 96 ? 27.309 1.630 -36.458 1.00 59.25 96 TYR A N 1
ATOM 785 C CA . TYR A 1 96 ? 28.446 2.471 -36.044 1.00 59.25 96 TYR A CA 1
ATOM 786 C C . TYR A 1 96 ? 29.787 1.758 -35.811 1.00 59.25 96 TYR A C 1
ATOM 788 O O . TYR A 1 96 ? 30.705 2.383 -35.291 1.00 59.25 96 TYR A O 1
ATOM 796 N N . LEU A 1 97 ? 29.965 0.525 -36.304 1.00 57.53 97 LEU A N 1
ATOM 797 C CA . LEU A 1 97 ? 31.303 -0.065 -36.488 1.00 57.53 97 LEU A CA 1
ATOM 798 C C . LEU A 1 97 ? 32.057 -0.340 -35.167 1.00 57.53 97 LEU A C 1
ATOM 800 O O . LEU A 1 97 ? 33.076 0.275 -34.863 1.00 57.53 97 LEU A O 1
ATOM 804 N N . ALA A 1 98 ? 31.576 -1.289 -34.373 1.00 55.44 98 ALA A N 1
ATOM 805 C CA . ALA A 1 98 ? 32.357 -1.830 -33.267 1.00 55.44 98 ALA A CA 1
ATOM 806 C C . ALA A 1 98 ? 32.436 -3.361 -33.421 1.00 55.44 98 ALA A C 1
ATOM 808 O O . ALA A 1 98 ? 31.555 -3.963 -34.027 1.00 55.44 98 ALA A O 1
ATOM 809 N N . GLU A 1 99 ? 33.527 -3.979 -32.968 1.00 58.09 99 GLU A N 1
ATOM 810 C CA . GLU A 1 99 ? 33.809 -5.415 -33.169 1.00 58.09 99 GLU A CA 1
ATOM 811 C C . GLU A 1 99 ? 33.369 -6.292 -31.974 1.00 58.09 99 GLU A C 1
ATOM 813 O O . GLU A 1 99 ? 33.061 -7.464 -32.161 1.00 58.09 99 GLU A O 1
ATOM 818 N N . GLU A 1 100 ? 33.237 -5.726 -30.765 1.00 60.38 100 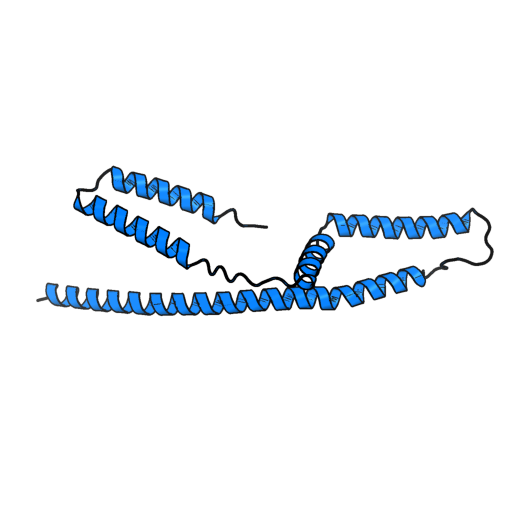GLU A N 1
ATOM 819 C CA . GLU A 1 100 ? 32.718 -6.402 -29.559 1.00 60.38 100 GLU A CA 1
ATOM 820 C C . GLU A 1 100 ? 31.468 -5.762 -28.913 1.00 60.38 100 GLU A C 1
ATOM 822 O O . GLU A 1 100 ? 31.576 -4.673 -28.334 1.00 60.38 100 GLU A O 1
ATOM 827 N N . PRO A 1 101 ? 30.287 -6.416 -28.960 1.00 62.25 101 PRO A N 1
ATOM 828 C CA . PRO A 1 101 ? 29.041 -5.846 -28.462 1.00 62.25 101 PRO A CA 1
ATOM 829 C C . PRO A 1 101 ? 29.107 -5.463 -26.980 1.00 62.25 101 PRO A C 1
ATOM 831 O O . PRO A 1 101 ? 29.415 -6.301 -26.143 1.00 62.25 101 PRO A O 1
ATOM 834 N N . PHE A 1 102 ? 28.753 -4.215 -26.641 1.00 64.38 102 PHE A N 1
ATOM 835 C CA . PHE A 1 102 ? 28.699 -3.751 -25.241 1.00 64.38 102 PHE A CA 1
ATOM 836 C C . PHE A 1 102 ? 27.650 -4.519 -24.412 1.00 64.38 102 PHE A C 1
ATOM 838 O O . PHE A 1 102 ? 27.843 -4.742 -23.220 1.00 64.38 102 PHE A O 1
ATOM 845 N N . ASP A 1 103 ? 26.553 -4.950 -25.051 1.00 70.00 103 ASP A N 1
ATOM 846 C CA . ASP A 1 103 ? 25.562 -5.872 -24.483 1.00 70.00 103 ASP A CA 1
ATOM 847 C C . ASP A 1 103 ? 24.953 -6.744 -25.609 1.00 70.00 103 ASP A C 1
ATOM 849 O O . ASP A 1 103 ? 23.921 -6.384 -26.187 1.00 70.00 103 ASP A O 1
ATOM 853 N N . PRO A 1 104 ? 25.617 -7.854 -26.005 1.00 67.69 104 PRO A N 1
ATOM 854 C CA . PRO A 1 104 ? 25.130 -8.741 -27.056 1.00 67.69 104 PRO A CA 1
ATOM 855 C C . PRO A 1 104 ? 23.795 -9.367 -26.656 1.00 67.69 104 PRO A C 1
ATOM 857 O O . PRO A 1 104 ? 23.550 -9.644 -25.481 1.00 67.69 104 PRO A O 1
ATOM 860 N N . PHE A 1 105 ? 22.945 -9.670 -27.638 1.00 59.81 105 PHE A N 1
ATOM 861 C CA . PHE A 1 105 ? 21.756 -10.490 -27.405 1.00 59.81 105 PHE A CA 1
ATOM 862 C C . PHE A 1 105 ? 22.191 -11.804 -26.727 1.00 59.81 105 PHE A C 1
ATOM 864 O O . PHE A 1 105 ? 23.019 -12.507 -27.315 1.00 59.81 105 PHE A O 1
ATOM 871 N N . PRO A 1 106 ? 21.731 -12.139 -25.500 1.00 66.44 106 PRO A N 1
ATOM 872 C CA . PRO A 1 106 ? 20.432 -11.832 -24.873 1.00 66.44 106 PRO A CA 1
ATOM 873 C C . PRO A 1 106 ? 20.378 -10.689 -23.815 1.00 66.44 106 PRO A C 1
ATOM 875 O O . PRO A 1 106 ? 19.578 -10.768 -22.883 1.00 66.44 106 PRO A O 1
ATOM 878 N N . PHE A 1 107 ? 21.170 -9.619 -23.947 1.00 79.12 107 PHE A N 1
ATOM 879 C CA . PHE A 1 107 ? 21.209 -8.443 -23.051 1.00 79.12 107 PHE A CA 1
ATOM 880 C C . PHE A 1 107 ? 21.479 -8.788 -21.573 1.00 79.12 107 PHE A C 1
ATOM 882 O O . PHE A 1 107 ? 20.618 -8.642 -20.695 1.00 79.12 107 PHE A O 1
ATOM 889 N N . ILE A 1 108 ? 22.685 -9.284 -21.283 1.00 81.06 108 ILE A N 1
ATOM 890 C CA . ILE A 1 108 ? 23.074 -9.767 -19.950 1.00 81.06 108 ILE A CA 1
ATOM 891 C C . ILE A 1 108 ? 23.035 -8.657 -18.893 1.00 81.06 108 ILE A C 1
ATOM 893 O O . ILE A 1 108 ? 22.600 -8.902 -17.763 1.00 81.06 108 ILE A O 1
ATOM 897 N N . LEU A 1 109 ? 23.425 -7.431 -19.253 1.00 82.00 109 LEU A N 1
ATOM 898 C CA . LEU A 1 109 ? 23.438 -6.303 -18.318 1.00 82.00 109 LEU A CA 1
ATOM 899 C C . LEU A 1 109 ? 22.017 -5.858 -17.973 1.00 82.00 109 LEU A C 1
ATOM 901 O O . LEU A 1 109 ? 21.692 -5.654 -16.799 1.00 82.00 109 LEU A O 1
ATOM 905 N N . LEU A 1 110 ? 21.148 -5.764 -18.979 1.00 85.81 110 LEU A N 1
ATOM 906 C CA . LEU A 1 110 ? 19.743 -5.419 -18.778 1.00 85.81 110 LEU A CA 1
ATOM 907 C C . LEU A 1 110 ? 19.031 -6.475 -17.923 1.00 85.81 110 LEU A C 1
ATOM 909 O O . LEU A 1 110 ? 18.298 -6.130 -16.992 1.00 85.81 110 LEU A O 1
ATOM 913 N N . ASN A 1 111 ? 19.302 -7.756 -18.175 1.00 87.12 111 ASN A N 1
ATOM 914 C CA . ASN A 1 111 ? 18.755 -8.852 -17.381 1.00 87.12 111 ASN A CA 1
ATOM 915 C C . ASN A 1 111 ? 19.240 -8.817 -15.918 1.00 87.12 111 ASN A C 1
ATOM 917 O O . ASN A 1 111 ? 18.451 -9.019 -14.989 1.00 87.12 111 ASN A O 1
ATOM 921 N N . LEU A 1 112 ? 20.518 -8.498 -15.690 1.00 87.06 112 LEU A N 1
ATOM 922 C CA . LEU A 1 112 ? 21.083 -8.353 -14.347 1.00 87.06 112 LEU A CA 1
ATOM 923 C C . LEU A 1 112 ? 20.424 -7.199 -13.575 1.00 87.06 112 LEU A C 1
ATOM 925 O O . LEU A 1 112 ? 20.016 -7.372 -12.422 1.00 87.06 112 LEU A O 1
ATOM 929 N N . VAL A 1 113 ? 20.258 -6.039 -14.216 1.00 87.88 113 VAL A N 1
ATOM 930 C CA . VAL A 1 113 ? 19.597 -4.874 -13.607 1.00 87.88 113 VAL A CA 1
ATOM 931 C C . VAL A 1 113 ? 18.134 -5.179 -13.284 1.00 87.88 113 VAL A C 1
ATOM 933 O O . VAL A 1 113 ? 17.689 -4.905 -12.167 1.00 87.88 113 VAL A O 1
ATOM 936 N N . LEU A 1 114 ? 17.390 -5.789 -14.210 1.00 88.75 114 LEU A N 1
ATOM 937 C CA . LEU A 1 114 ? 15.992 -6.174 -13.983 1.00 88.75 114 LEU A CA 1
ATOM 938 C C . LEU A 1 114 ? 15.845 -7.184 -12.842 1.00 88.75 114 LEU A C 1
ATOM 940 O O . LEU A 1 114 ? 14.959 -7.030 -12.000 1.00 88.75 114 LEU A O 1
ATOM 944 N N . SER A 1 115 ? 16.736 -8.172 -12.776 1.00 91.62 115 SER A N 1
ATOM 945 C CA . SER A 1 115 ? 16.739 -9.175 -11.707 1.00 91.62 115 SER A CA 1
ATOM 946 C C . SER A 1 115 ? 17.002 -8.538 -10.341 1.00 91.62 115 SER A C 1
ATOM 948 O O . SER A 1 115 ? 16.301 -8.831 -9.371 1.00 91.62 115 SER A O 1
ATOM 950 N N . CYS A 1 116 ? 17.955 -7.604 -10.262 1.00 89.81 116 CYS A N 1
ATOM 951 C CA . CYS A 1 116 ? 18.237 -6.853 -9.038 1.00 89.81 116 CYS A CA 1
ATOM 952 C C . CYS A 1 116 ? 17.049 -5.965 -8.618 1.00 89.81 116 CYS A C 1
ATOM 954 O O . CYS A 1 116 ? 16.649 -5.961 -7.450 1.00 89.81 116 CYS A O 1
ATOM 956 N N . LEU A 1 117 ? 16.425 -5.267 -9.575 1.00 88.75 117 LEU A N 1
ATOM 957 C CA . LEU A 1 117 ? 15.225 -4.463 -9.326 1.00 88.75 117 LEU A CA 1
ATOM 958 C C . LEU A 1 117 ? 14.080 -5.320 -8.774 1.00 88.75 117 LEU A C 1
ATOM 960 O O . LEU A 1 117 ? 13.461 -4.942 -7.778 1.00 88.75 117 LEU A O 1
ATOM 964 N N . ALA A 1 118 ? 13.824 -6.483 -9.375 1.00 87.75 118 ALA A N 1
ATOM 965 C CA . ALA A 1 118 ? 12.796 -7.414 -8.914 1.00 87.75 118 ALA A CA 1
ATOM 966 C C . ALA A 1 118 ? 13.094 -7.954 -7.503 1.00 87.75 118 ALA A C 1
ATOM 968 O O . ALA A 1 118 ? 12.200 -7.993 -6.651 1.00 87.75 118 ALA A O 1
ATOM 969 N N . ALA A 1 119 ? 14.355 -8.302 -7.220 1.00 91.31 119 ALA A N 1
ATOM 970 C CA . ALA A 1 119 ? 14.780 -8.794 -5.911 1.00 91.31 119 ALA A CA 1
ATOM 971 C C . ALA A 1 119 ? 14.542 -7.767 -4.791 1.00 91.31 119 ALA A C 1
ATOM 973 O O . ALA A 1 119 ? 14.117 -8.137 -3.697 1.00 91.31 119 ALA A O 1
ATOM 974 N N . ILE A 1 120 ? 14.754 -6.475 -5.063 1.00 86.50 120 ILE A N 1
ATOM 975 C CA . ILE A 1 120 ? 14.507 -5.390 -4.099 1.00 86.50 120 ILE A CA 1
ATOM 976 C C . ILE A 1 120 ? 13.005 -5.072 -3.971 1.00 86.50 120 ILE A C 1
ATOM 978 O O . ILE A 1 120 ? 12.542 -4.676 -2.898 1.00 86.50 120 ILE A O 1
ATOM 982 N N . GLN A 1 121 ? 12.210 -5.276 -5.025 1.00 87.19 121 GLN A N 1
ATOM 983 C CA . GLN A 1 121 ? 10.765 -5.022 -4.989 1.00 87.19 121 GLN A CA 1
ATOM 984 C C . GLN A 1 121 ? 10.026 -5.942 -4.009 1.00 87.19 121 GLN A C 1
ATOM 986 O O . GLN A 1 121 ? 9.199 -5.455 -3.235 1.00 87.19 121 GLN A O 1
ATOM 991 N N . ALA A 1 122 ? 10.331 -7.243 -3.994 1.00 86.81 122 ALA A N 1
ATOM 992 C CA . ALA A 1 122 ? 9.658 -8.222 -3.134 1.00 86.81 122 ALA A CA 1
ATOM 993 C C . ALA A 1 122 ? 9.651 -7.854 -1.627 1.00 86.81 122 ALA A C 1
ATOM 995 O O . ALA A 1 122 ? 8.565 -7.793 -1.039 1.00 86.81 122 ALA A O 1
ATOM 996 N N . PRO A 1 123 ? 10.788 -7.539 -0.974 1.00 85.75 123 PRO A N 1
ATOM 997 C CA . PRO A 1 123 ? 10.810 -7.147 0.433 1.00 85.75 123 PRO A CA 1
ATOM 998 C C . PRO A 1 123 ? 10.169 -5.778 0.682 1.00 85.75 123 PRO A C 1
ATOM 1000 O O . PRO A 1 123 ? 9.536 -5.599 1.719 1.00 85.75 123 PRO A O 1
ATOM 1003 N N . ILE A 1 124 ? 10.262 -4.821 -0.250 1.00 82.44 124 ILE A N 1
ATOM 1004 C CA . ILE A 1 124 ? 9.592 -3.514 -0.111 1.00 82.44 124 ILE A CA 1
ATOM 1005 C C . ILE A 1 124 ? 8.071 -3.692 -0.126 1.00 82.44 124 ILE A C 1
ATOM 1007 O O . ILE A 1 124 ? 7.366 -3.146 0.732 1.00 82.44 124 ILE A O 1
ATOM 1011 N N . ILE A 1 125 ? 7.565 -4.502 -1.059 1.00 85.00 125 ILE A N 1
ATOM 1012 C CA . ILE A 1 125 ? 6.150 -4.865 -1.134 1.00 85.00 125 ILE A CA 1
ATOM 1013 C C . ILE A 1 125 ? 5.741 -5.594 0.150 1.00 85.00 125 ILE A C 1
ATOM 1015 O O . ILE A 1 125 ? 4.738 -5.218 0.756 1.00 85.00 125 ILE A O 1
ATOM 1019 N N . LEU A 1 126 ? 6.540 -6.556 0.624 1.00 84.69 126 LEU A N 1
ATOM 1020 C CA . LEU A 1 126 ? 6.269 -7.302 1.856 1.00 84.69 126 LEU A CA 1
ATOM 1021 C C . LEU A 1 126 ? 6.253 -6.396 3.098 1.00 84.69 126 LEU A C 1
ATOM 1023 O O . LEU A 1 126 ? 5.373 -6.526 3.948 1.00 84.69 126 LEU A O 1
ATOM 1027 N N . MET A 1 127 ? 7.171 -5.432 3.201 1.00 79.50 127 MET A N 1
ATOM 1028 C CA . MET A 1 127 ? 7.193 -4.450 4.292 1.00 79.50 127 MET A CA 1
ATOM 1029 C C . MET A 1 127 ? 5.957 -3.541 4.257 1.00 79.50 127 MET A C 1
ATOM 1031 O O . MET A 1 127 ? 5.344 -3.280 5.299 1.00 79.50 127 MET A O 1
ATOM 1035 N N . SER A 1 128 ? 5.551 -3.094 3.065 1.00 79.31 128 SER A N 1
ATOM 1036 C CA . SER A 1 128 ? 4.330 -2.302 2.869 1.00 79.31 128 SER A CA 1
ATOM 1037 C C . SER A 1 128 ? 3.072 -3.103 3.235 1.00 79.31 128 SER A C 1
ATOM 1039 O O . SER A 1 128 ? 2.193 -2.602 3.952 1.00 79.31 128 SER A O 1
ATOM 1041 N N . GLN A 1 129 ? 3.028 -4.379 2.835 1.00 83.31 129 GLN A N 1
ATOM 1042 C CA . GLN A 1 129 ? 1.961 -5.319 3.176 1.00 83.31 129 GLN A CA 1
ATOM 1043 C C . GLN A 1 129 ? 1.889 -5.563 4.684 1.00 83.31 129 GLN A C 1
ATOM 1045 O O . GLN A 1 129 ? 0.836 -5.322 5.274 1.00 83.31 129 GLN A O 1
ATOM 1050 N N . ASN A 1 130 ? 2.997 -5.919 5.339 1.00 82.69 130 ASN A N 1
ATOM 1051 C CA . ASN A 1 130 ? 3.052 -6.159 6.785 1.00 82.69 130 ASN A CA 1
ATOM 1052 C C . ASN A 1 130 ? 2.508 -4.955 7.582 1.00 82.69 130 ASN A C 1
ATOM 1054 O O . ASN A 1 130 ? 1.725 -5.092 8.529 1.00 82.69 130 ASN A O 1
ATOM 1058 N N . ARG A 1 131 ? 2.827 -3.735 7.132 1.00 81.12 131 ARG A N 1
ATOM 1059 C CA . ARG A 1 131 ? 2.301 -2.505 7.734 1.00 81.12 131 ARG A CA 1
ATOM 1060 C C . ARG A 1 131 ? 0.805 -2.309 7.486 1.00 81.12 131 ARG A C 1
ATOM 1062 O O . ARG A 1 131 ? 0.132 -1.738 8.347 1.00 81.12 131 ARG A O 1
ATOM 1069 N N . SER A 1 132 ? 0.274 -2.704 6.331 1.00 80.94 132 SER A N 1
ATOM 1070 C CA . SER A 1 132 ? -1.175 -2.680 6.090 1.00 80.94 132 SER A CA 1
ATOM 1071 C C . SER A 1 132 ? -1.919 -3.674 6.977 1.00 80.94 132 SER A C 1
ATOM 1073 O O . SER A 1 132 ? -2.796 -3.248 7.727 1.00 80.94 132 SER A O 1
ATOM 1075 N N . THR A 1 133 ? -1.447 -4.919 7.039 1.00 85.25 133 THR A N 1
ATOM 1076 C CA . THR A 1 133 ? -2.020 -5.990 7.860 1.00 85.25 133 THR A CA 1
ATOM 1077 C C . THR A 1 133 ? -2.054 -5.622 9.340 1.00 85.25 133 THR A C 1
ATOM 1079 O O . THR A 1 133 ? -3.060 -5.832 10.014 1.00 85.25 133 THR A O 1
ATOM 1082 N N . HIS A 1 134 ? -0.995 -4.995 9.861 1.00 84.88 134 HIS A N 1
ATOM 1083 C CA . HIS A 1 134 ? -0.974 -4.545 11.252 1.00 84.88 134 HIS A CA 1
ATOM 1084 C C . HIS A 1 134 ? -2.033 -3.464 11.544 1.00 84.88 134 HIS A C 1
ATOM 1086 O O . HIS A 1 134 ? -2.686 -3.495 12.589 1.00 84.88 134 HIS A O 1
ATOM 1092 N N . ARG A 1 135 ? -2.236 -2.502 10.629 1.00 82.81 135 ARG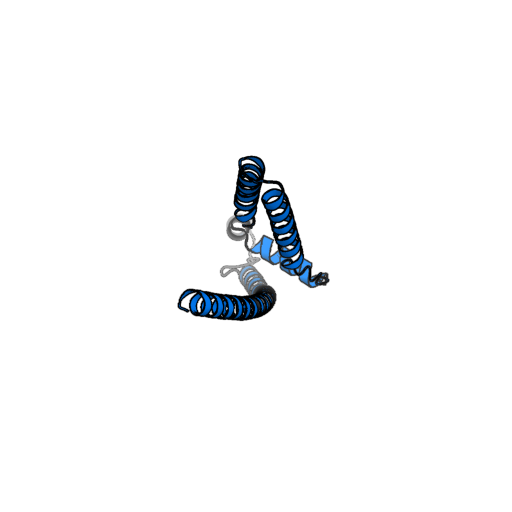 A N 1
ATOM 1093 C CA . ARG A 1 135 ? -3.308 -1.498 10.782 1.00 82.81 135 ARG A CA 1
ATOM 1094 C C . ARG A 1 135 ? -4.689 -2.140 10.703 1.00 82.81 135 ARG A C 1
ATOM 1096 O O . ARG A 1 135 ? -5.565 -1.748 11.471 1.00 82.81 135 ARG A O 1
ATOM 1103 N N . ASP A 1 136 ? -4.864 -3.097 9.801 1.00 84.12 136 ASP A N 1
ATOM 1104 C CA . ASP A 1 136 ? -6.138 -3.784 9.601 1.00 84.12 136 ASP A CA 1
ATOM 1105 C C . ASP A 1 136 ? -6.489 -4.654 10.815 1.00 84.12 136 ASP A C 1
ATOM 1107 O O . ASP A 1 136 ? -7.621 -4.600 11.291 1.00 84.12 136 ASP A O 1
ATOM 1111 N N . ARG A 1 137 ? -5.504 -5.331 11.421 1.00 87.56 137 ARG A N 1
ATOM 1112 C CA . ARG A 1 137 ? -5.675 -6.064 12.687 1.00 87.56 137 ARG A CA 1
ATOM 1113 C C . ARG A 1 137 ? -6.108 -5.151 13.832 1.00 87.56 137 ARG A C 1
ATOM 1115 O O . ARG A 1 137 ? -7.051 -5.475 14.547 1.00 87.56 137 ARG A O 1
ATOM 1122 N N . ILE A 1 138 ? -5.445 -4.002 13.995 1.00 85.88 138 ILE A N 1
ATOM 1123 C CA . ILE A 1 138 ? -5.827 -3.019 15.019 1.00 85.88 138 ILE A CA 1
ATOM 1124 C C . ILE A 1 138 ? -7.263 -2.544 14.786 1.00 85.88 138 ILE A C 1
ATOM 1126 O O . ILE A 1 138 ? -8.053 -2.498 15.725 1.00 85.88 138 ILE A O 1
ATOM 1130 N N . ARG A 1 139 ? -7.611 -2.196 13.543 1.00 82.44 139 ARG A N 1
ATOM 1131 C CA . ARG A 1 139 ? -8.967 -1.761 13.197 1.00 82.44 139 ARG A CA 1
ATOM 1132 C C . ARG A 1 139 ? -10.002 -2.837 13.534 1.00 82.44 139 ARG A C 1
ATOM 1134 O O . ARG A 1 139 ? -10.985 -2.512 14.188 1.00 82.44 139 ARG A O 1
ATOM 1141 N N . ALA A 1 140 ? -9.739 -4.093 13.181 1.00 88.50 140 ALA A N 1
ATOM 1142 C CA . ALA A 1 140 ? -10.617 -5.212 13.507 1.00 88.50 140 ALA A CA 1
ATOM 1143 C C . ALA A 1 140 ? -10.806 -5.390 15.026 1.00 88.50 140 ALA A C 1
ATOM 1145 O O . ALA A 1 140 ? -11.919 -5.636 15.485 1.00 88.50 140 ALA A O 1
ATOM 1146 N N . GLU A 1 141 ? -9.750 -5.212 15.826 1.00 90.38 141 GLU A N 1
ATOM 1147 C CA . GLU A 1 141 ? -9.845 -5.280 17.289 1.00 90.38 141 GLU A CA 1
ATOM 1148 C C . GLU A 1 141 ? -10.711 -4.148 17.872 1.00 90.38 141 GLU A C 1
ATOM 1150 O O . GLU A 1 141 ? -11.506 -4.368 18.792 1.00 90.38 141 GLU A O 1
ATOM 1155 N N . TYR A 1 142 ? -10.585 -2.932 17.333 1.00 87.06 142 TYR A N 1
ATOM 1156 C CA . TYR A 1 142 ? -11.443 -1.810 17.717 1.00 87.06 142 TYR A CA 1
ATOM 1157 C C . TYR A 1 142 ? -12.903 -2.055 17.331 1.00 87.06 142 TYR A C 1
ATOM 1159 O O . TYR A 1 142 ? -13.778 -1.887 18.182 1.00 87.06 142 TYR A O 1
ATOM 1167 N N . ASP A 1 143 ? -13.161 -2.493 16.099 1.00 87.88 143 ASP A N 1
ATOM 1168 C CA . ASP A 1 143 ? -14.513 -2.795 15.618 1.00 87.88 143 ASP A CA 1
ATOM 1169 C C . ASP A 1 143 ? -15.160 -3.896 16.476 1.00 87.88 143 ASP A C 1
ATOM 1171 O O . ASP A 1 143 ? -16.310 -3.768 16.898 1.00 87.88 143 ASP A O 1
ATOM 1175 N N . TYR A 1 144 ? -14.392 -4.924 16.856 1.00 91.19 144 TYR A N 1
ATOM 1176 C CA . TYR A 1 144 ? -14.839 -5.959 17.788 1.00 91.19 144 TYR A CA 1
ATOM 1177 C C . TYR A 1 144 ? -15.233 -5.386 19.160 1.00 91.19 144 TYR A C 1
ATOM 1179 O O . TYR A 1 144 ? -16.305 -5.697 19.687 1.00 91.19 144 TYR A O 1
ATOM 1187 N N . LYS A 1 145 ? -14.403 -4.509 19.741 1.00 91.38 145 LYS A N 1
ATOM 1188 C CA . LYS A 1 145 ? -14.691 -3.863 21.035 1.00 91.38 145 LYS A CA 1
ATOM 1189 C C . LYS A 1 145 ? -15.940 -2.982 20.978 1.00 91.38 145 LYS A C 1
ATOM 1191 O O . LYS A 1 145 ? -16.721 -2.993 21.931 1.00 91.38 145 LYS A O 1
ATOM 1196 N N . VAL A 1 146 ? -16.137 -2.239 19.890 1.00 88.19 146 VAL A N 1
ATOM 1197 C CA . VAL A 1 146 ? -17.330 -1.403 19.681 1.00 88.19 146 VAL A CA 1
ATOM 1198 C C . VAL A 1 146 ? -18.575 -2.275 19.551 1.00 88.19 146 VAL A C 1
ATOM 1200 O O . VAL A 1 146 ? -19.539 -2.048 20.280 1.00 88.19 146 VAL A O 1
ATOM 1203 N N . ASN A 1 147 ? -18.530 -3.324 18.726 1.00 91.50 147 ASN A N 1
ATOM 1204 C CA . ASN A 1 147 ? -19.655 -4.246 18.558 1.00 91.50 147 ASN A CA 1
ATOM 1205 C C . ASN A 1 147 ? -20.054 -4.910 19.880 1.00 91.50 147 ASN A C 1
ATOM 1207 O O . ASN A 1 147 ? -21.237 -4.989 20.198 1.00 91.50 147 ASN A O 1
ATOM 1211 N N . ARG A 1 148 ? -19.082 -5.316 20.704 1.00 94.12 148 ARG A N 1
ATOM 1212 C CA . ARG A 1 148 ? -19.360 -5.890 22.032 1.00 94.12 148 ARG A CA 1
ATOM 1213 C C . ARG A 1 148 ? -19.997 -4.893 22.999 1.00 94.12 148 ARG A C 1
ATOM 1215 O O . ARG A 1 148 ? -20.780 -5.307 23.851 1.00 94.12 148 ARG A O 1
ATOM 1222 N N . ARG A 1 149 ? -19.664 -3.602 22.907 1.00 90.50 149 ARG A N 1
ATOM 1223 C CA . ARG A 1 149 ? -20.323 -2.553 23.705 1.00 90.50 149 ARG A CA 1
ATOM 1224 C C . ARG A 1 149 ? -21.752 -2.318 23.230 1.00 90.50 149 ARG A C 1
ATOM 1226 O O . ARG A 1 149 ? -22.657 -2.370 24.053 1.00 90.50 149 ARG A O 1
ATOM 1233 N N . ALA A 1 150 ? -21.953 -2.194 21.920 1.00 89.25 150 ALA A N 1
ATOM 1234 C CA . ALA A 1 150 ? -23.281 -2.064 21.330 1.00 89.25 150 ALA A CA 1
ATOM 1235 C C . ALA A 1 150 ? -24.188 -3.255 21.691 1.00 89.25 150 ALA A C 1
ATOM 1237 O O . ALA A 1 150 ? -25.339 -3.065 22.066 1.00 89.25 150 ALA A O 1
ATOM 1238 N N . GLU A 1 151 ? -23.661 -4.486 21.673 1.00 95.06 151 GLU A N 1
ATOM 1239 C CA . GLU A 1 151 ? -24.406 -5.683 22.086 1.00 95.06 151 GLU A CA 1
ATOM 1240 C C . GLU A 1 151 ? -24.883 -5.597 23.549 1.00 95.06 151 GLU A C 1
ATOM 1242 O O . GLU A 1 151 ? -26.012 -5.980 23.864 1.00 95.06 151 GLU A O 1
ATOM 1247 N N . LYS A 1 152 ? -24.040 -5.077 24.453 1.00 94.88 152 LYS A N 1
ATOM 1248 C CA . LYS A 1 152 ? -24.407 -4.869 25.863 1.00 94.88 152 LYS A CA 1
ATOM 1249 C C . LYS A 1 152 ? -25.483 -3.797 26.012 1.00 94.88 152 LYS A C 1
ATOM 1251 O O . LYS A 1 152 ? -26.474 -4.051 26.689 1.00 94.88 152 LYS A O 1
ATOM 1256 N N . GLU A 1 153 ? -25.320 -2.656 25.350 1.00 92.56 153 GLU A N 1
ATOM 1257 C CA . GLU A 1 153 ? -26.288 -1.551 25.380 1.00 92.56 153 GLU A CA 1
ATOM 1258 C C . GLU A 1 153 ? -27.657 -1.991 24.836 1.00 92.56 153 GLU A C 1
ATOM 1260 O O . GLU A 1 153 ? -28.680 -1.769 25.480 1.00 92.56 153 GLU A O 1
ATOM 1265 N N . ILE A 1 154 ? -27.692 -2.720 23.713 1.00 93.06 154 ILE A N 1
ATOM 1266 C CA . ILE A 1 154 ? -28.932 -3.293 23.157 1.00 93.06 154 ILE A CA 1
ATOM 1267 C C . ILE A 1 154 ? -29.587 -4.250 24.158 1.00 93.06 154 ILE A C 1
ATOM 1269 O O . ILE A 1 154 ? -30.805 -4.229 24.344 1.00 93.06 154 ILE A O 1
ATOM 1273 N N . ARG A 1 155 ? -28.793 -5.091 24.831 1.00 94.38 155 ARG A N 1
ATOM 1274 C CA . ARG A 1 155 ? -29.302 -6.025 25.842 1.00 94.38 155 ARG A CA 1
ATOM 1275 C C . ARG A 1 155 ? -29.894 -5.294 27.048 1.00 94.38 155 ARG A C 1
ATOM 1277 O O . ARG A 1 155 ? -30.888 -5.755 27.605 1.00 94.38 155 ARG A O 1
ATOM 1284 N N . GLU A 1 156 ? -29.298 -4.181 27.458 1.00 94.88 156 GLU A N 1
ATOM 1285 C CA . GLU A 1 156 ? -29.821 -3.334 28.532 1.00 94.88 156 GLU A CA 1
ATOM 1286 C C . GLU A 1 156 ? -31.124 -2.643 28.128 1.00 94.88 156 GLU A C 1
ATOM 1288 O O . GLU A 1 156 ? -32.095 -2.713 28.884 1.00 94.88 156 GLU A O 1
ATOM 1293 N N . ILE A 1 157 ? -31.192 -2.078 26.919 1.00 93.88 157 ILE A N 1
ATOM 1294 C CA . ILE A 1 157 ? -32.420 -1.484 26.368 1.00 93.88 157 ILE A CA 1
ATOM 1295 C C . ILE A 1 157 ? -33.537 -2.532 26.304 1.00 93.88 157 ILE A C 1
ATOM 1297 O O . ILE A 1 157 ? -34.650 -2.269 26.756 1.00 93.88 157 ILE A O 1
ATOM 1301 N N . LYS A 1 158 ? -33.238 -3.752 25.835 1.00 95.12 158 LYS A N 1
ATOM 1302 C CA . LYS A 1 158 ? -34.211 -4.854 25.800 1.00 95.12 158 LYS A CA 1
ATOM 1303 C C . LYS A 1 158 ? -34.759 -5.177 27.194 1.00 95.12 158 LYS A C 1
ATOM 1305 O O . LYS A 1 158 ? -35.965 -5.279 27.369 1.00 95.12 158 LYS A O 1
ATOM 1310 N N . LYS A 1 159 ? -33.893 -5.258 28.212 1.00 94.50 159 LYS A N 1
ATOM 1311 C CA . LYS A 1 159 ? -34.326 -5.483 29.605 1.00 94.50 159 LYS A CA 1
ATOM 1312 C C . LYS A 1 159 ? -35.219 -4.361 30.137 1.00 94.50 159 LYS A C 1
ATOM 1314 O O . LYS A 1 159 ? -36.108 -4.625 30.946 1.00 94.50 159 LYS A O 1
ATOM 1319 N N . GLN A 1 160 ? -34.951 -3.112 29.757 1.00 92.81 160 GLN A N 1
ATOM 1320 C CA . GLN A 1 160 ? -35.793 -1.978 30.141 1.00 92.81 160 GLN A CA 1
ATOM 1321 C C . GLN A 1 160 ? -37.157 -2.044 29.447 1.00 92.81 160 GLN A C 1
ATOM 1323 O O . GLN A 1 160 ? -38.168 -1.827 30.112 1.00 92.81 160 GLN A O 1
ATOM 1328 N N . LEU A 1 161 ? -37.192 -2.410 28.162 1.00 92.38 161 LEU A N 1
ATOM 1329 C CA . LEU A 1 161 ? -38.428 -2.592 27.402 1.00 92.38 161 LEU A CA 1
ATOM 1330 C C . LEU A 1 161 ? -39.309 -3.693 28.011 1.00 92.38 161 LEU A C 1
ATOM 1332 O O . LEU A 1 161 ? -40.456 -3.415 28.348 1.00 92.38 161 LEU A O 1
ATOM 1336 N N . ASP A 1 162 ? -38.743 -4.876 28.284 1.00 93.56 162 ASP A N 1
ATOM 1337 C CA . ASP A 1 162 ? -39.459 -5.990 28.931 1.00 93.56 162 ASP A CA 1
ATOM 1338 C C . ASP A 1 162 ? -40.024 -5.581 30.309 1.00 93.56 162 ASP A C 1
ATOM 1340 O O . ASP A 1 162 ? -41.092 -6.024 30.735 1.00 93.56 162 ASP A O 1
ATOM 1344 N N . ARG A 1 163 ? -39.301 -4.728 31.051 1.00 92.75 163 ARG A N 1
ATOM 1345 C CA . ARG A 1 163 ? -39.753 -4.214 32.354 1.00 92.75 163 ARG A CA 1
ATOM 1346 C C . ARG A 1 163 ? -40.940 -3.261 32.210 1.00 92.75 163 ARG A C 1
ATOM 1348 O O . ARG A 1 163 ? -41.827 -3.282 33.063 1.00 92.75 163 ARG A O 1
ATOM 1355 N N . ILE A 1 164 ? -40.927 -2.406 31.190 1.00 91.00 164 ILE A N 1
ATOM 1356 C CA . ILE A 1 164 ? -42.020 -1.470 30.903 1.00 91.00 164 ILE A CA 1
ATOM 1357 C C . ILE A 1 164 ? -43.255 -2.250 30.450 1.00 91.00 164 ILE A C 1
ATOM 1359 O O . ILE A 1 164 ? -44.329 -2.031 31.000 1.00 91.00 164 ILE A O 1
ATOM 1363 N N . GLU A 1 165 ? -43.097 -3.208 29.536 1.00 90.94 165 GLU A N 1
ATOM 1364 C CA . GLU A 1 165 ? -44.184 -4.070 29.058 1.00 90.94 165 GLU A CA 1
ATOM 1365 C C . GLU A 1 165 ? -44.887 -4.794 30.217 1.00 90.94 165 GLU A C 1
ATOM 1367 O O . GLU A 1 165 ? -46.104 -4.695 30.372 1.00 90.94 165 GLU A O 1
ATOM 1372 N N . LYS A 1 166 ? -44.121 -5.410 31.128 1.00 90.19 166 LYS A N 1
ATOM 1373 C CA . LYS A 1 166 ? -44.679 -6.055 32.331 1.00 90.19 166 LYS A CA 1
ATOM 1374 C C . LYS A 1 166 ? -45.438 -5.105 33.259 1.00 90.19 166 LYS A C 1
ATOM 1376 O O . LYS A 1 166 ? -46.278 -5.567 34.025 1.00 90.19 166 LYS A O 1
ATOM 1381 N N . ARG A 1 167 ? -45.129 -3.805 33.239 1.00 87.12 167 ARG A N 1
ATOM 1382 C CA . ARG A 1 167 ? -45.847 -2.794 34.028 1.00 87.12 167 ARG A CA 1
ATOM 1383 C C . ARG A 1 167 ? -47.184 -2.414 33.386 1.00 87.12 167 ARG A C 1
ATOM 1385 O O . ARG A 1 167 ? -48.096 -2.088 34.126 1.00 87.12 167 ARG A O 1
ATOM 1392 N N . PHE A 1 168 ? -47.289 -2.448 32.057 1.00 79.44 168 PHE A N 1
ATOM 1393 C CA . PHE A 1 168 ? -48.520 -2.118 31.326 1.0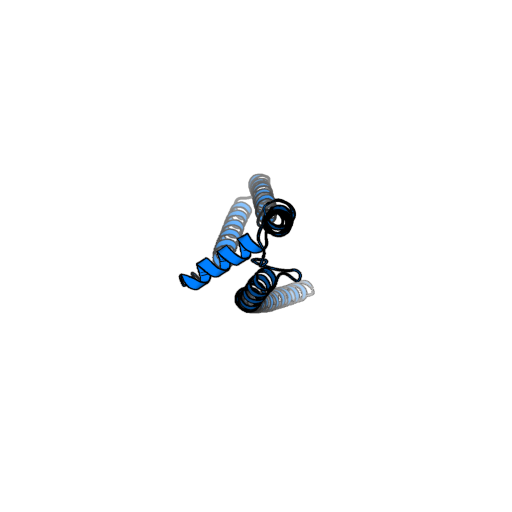0 79.44 168 PHE A CA 1
ATOM 1394 C C . PHE A 1 168 ? -49.537 -3.267 31.272 1.00 79.44 168 PHE A C 1
ATOM 1396 O O . PHE A 1 168 ? -50.717 -3.013 31.072 1.00 79.44 168 PHE A O 1
ATOM 1403 N N . ILE A 1 169 ? -49.092 -4.516 31.435 1.00 76.06 169 ILE A N 1
ATOM 1404 C CA . ILE A 1 169 ? -49.957 -5.713 31.412 1.00 76.06 169 ILE A CA 1
ATOM 1405 C C . ILE A 1 169 ? -50.608 -5.994 32.790 1.00 76.06 169 ILE A C 1
ATOM 1407 O O . ILE A 1 169 ? -51.407 -6.919 32.924 1.00 76.06 169 ILE A O 1
ATOM 1411 N N . LYS A 1 170 ? -50.296 -5.200 33.820 1.00 47.41 170 LYS A N 1
ATOM 1412 C CA . LYS A 1 170 ? -50.892 -5.289 35.160 1.00 47.41 170 LYS A CA 1
ATOM 1413 C C . LYS A 1 170 ? -51.859 -4.137 35.392 1.00 47.41 170 LYS A C 1
ATOM 1415 O O . LYS A 1 170 ? -52.898 -4.393 36.036 1.00 47.41 170 LYS A O 1
#